Protein AF-A0A1H3YG73-F1 (afdb_monomer_lite)

Foldseek 3Di:
DDPADPPDVFKDFDAADPVQKTWIFGPPDDPPAQTIDIHHVVVDRYDDGRDHNDPVVVVVVVVVVVVVVQQQVKKWWKWFADQDDLVVLVVLCVLLVQPADSVVSVVQNVDPGGTSHMGGPVSVVSCVDPVNVVSVVTIDIDIQDDDDPVRDGDDPDDDD

pLDDT: mean 79.92, std 18.38, range [30.69, 95.19]

Structure (mmCIF, N/CA/C/O backbone):
data_AF-A0A1H3YG73-F1
#
_entry.id   AF-A0A1H3YG73-F1
#
loop_
_atom_site.group_PDB
_atom_site.id
_atom_site.type_symbol
_atom_site.label_atom_id
_atom_site.label_alt_id
_atom_site.label_comp_id
_atom_site.label_asym_id
_atom_site.label_entity_id
_atom_site.label_seq_id
_atom_site.pdbx_PDB_ins_code
_atom_site.Cartn_x
_atom_site.Cartn_y
_atom_site.Cartn_z
_atom_site.occupancy
_atom_site.B_iso_or_equiv
_atom_site.auth_seq_id
_atom_site.auth_comp_id
_atom_site.auth_asym_id
_atom_site.auth_atom_id
_atom_site.pdbx_PDB_model_num
ATOM 1 N N . MET A 1 1 ? 3.589 21.981 -23.689 1.00 42.25 1 MET A N 1
ATOM 2 C CA . MET A 1 1 ? 4.316 20.798 -24.193 1.00 42.25 1 MET A CA 1
ATOM 3 C C . MET A 1 1 ? 5.721 21.261 -24.532 1.00 42.25 1 MET A C 1
ATOM 5 O O . MET A 1 1 ? 5.831 22.225 -25.282 1.00 42.25 1 MET A O 1
ATOM 9 N N . SER A 1 2 ? 6.750 20.685 -23.903 1.00 34.09 2 SER A N 1
ATOM 10 C CA . SER A 1 2 ? 8.152 21.014 -24.206 1.00 34.09 2 SER A CA 1
ATOM 11 C C . SER A 1 2 ? 8.450 20.689 -25.677 1.00 34.09 2 SER A C 1
ATOM 13 O O . SER A 1 2 ? 8.004 19.656 -26.168 1.00 34.09 2 SER A O 1
ATOM 15 N N . GLN A 1 3 ? 9.119 21.600 -26.391 1.00 42.31 3 GLN A N 1
ATOM 16 C CA . GLN A 1 3 ? 9.378 21.516 -27.839 1.00 42.31 3 GLN A CA 1
ATOM 17 C C . GLN A 1 3 ? 10.777 20.976 -28.192 1.00 42.31 3 GLN A C 1
ATOM 19 O O . GLN A 1 3 ? 11.167 21.046 -29.354 1.00 42.31 3 GLN A O 1
ATOM 24 N N . TYR A 1 4 ? 11.539 20.450 -27.230 1.00 47.69 4 TYR A N 1
ATOM 25 C CA . TYR A 1 4 ? 12.920 20.007 -27.459 1.00 47.69 4 TYR A CA 1
ATOM 26 C C . TYR A 1 4 ? 13.183 18.582 -26.915 1.00 47.69 4 TYR A C 1
ATOM 28 O O . TYR A 1 4 ? 12.366 18.105 -26.127 1.00 47.69 4 TYR A O 1
ATOM 36 N N . PRO A 1 5 ? 14.229 17.881 -27.428 1.00 50.38 5 PRO A N 1
ATOM 37 C CA . PRO A 1 5 ? 14.479 16.429 -27.313 1.00 50.38 5 PRO A CA 1
ATOM 38 C C . PRO A 1 5 ? 14.356 15.874 -25.883 1.00 50.38 5 PRO A C 1
ATOM 40 O O . PRO A 1 5 ? 14.531 16.642 -24.943 1.00 50.38 5 PRO A O 1
ATOM 43 N N . PRO A 1 6 ? 14.020 14.575 -25.712 1.00 48.34 6 PRO A N 1
ATOM 44 C CA . PRO A 1 6 ? 14.528 13.421 -26.456 1.00 48.34 6 PRO A CA 1
ATOM 45 C C . PRO A 1 6 ? 13.506 12.789 -27.406 1.00 48.34 6 PRO A C 1
ATOM 47 O O . PRO A 1 6 ? 13.662 11.641 -27.798 1.00 48.34 6 PRO A O 1
ATOM 50 N N . PHE A 1 7 ? 12.493 13.532 -27.857 1.00 58.12 7 PHE A N 1
ATOM 51 C CA . PHE A 1 7 ? 11.640 13.116 -28.983 1.00 58.12 7 PHE A CA 1
ATOM 52 C C . PHE A 1 7 ? 12.391 13.133 -30.333 1.00 58.12 7 PHE A C 1
ATOM 54 O O . PHE A 1 7 ? 11.835 13.505 -31.366 1.00 58.12 7 PHE A O 1
ATOM 61 N N . ASN A 1 8 ? 13.682 12.790 -30.335 1.00 58.62 8 ASN A N 1
ATOM 62 C CA . ASN A 1 8 ? 14.368 12.386 -31.548 1.00 58.62 8 ASN A CA 1
ATOM 63 C C . ASN A 1 8 ? 13.736 11.059 -32.020 1.00 58.62 8 ASN A C 1
ATOM 65 O O . ASN A 1 8 ? 13.139 10.320 -31.241 1.00 58.62 8 ASN A O 1
ATOM 69 N N . ASN A 1 9 ? 13.822 10.755 -33.315 1.00 64.19 9 ASN A N 1
ATOM 70 C CA . ASN A 1 9 ? 13.149 9.603 -33.941 1.00 64.19 9 ASN A CA 1
ATOM 71 C C . ASN A 1 9 ? 13.641 8.218 -33.443 1.00 64.19 9 ASN A C 1
ATOM 73 O O . ASN A 1 9 ? 13.373 7.202 -34.084 1.00 64.19 9 ASN A O 1
ATOM 77 N N . GLU A 1 10 ? 14.395 8.174 -32.346 1.00 79.06 10 GLU A N 1
ATOM 78 C CA . GLU A 1 10 ? 15.057 7.000 -31.788 1.00 79.06 10 GLU A CA 1
ATOM 79 C C . GLU A 1 10 ? 14.354 6.459 -30.540 1.00 79.06 10 GLU A C 1
ATOM 81 O O . GLU A 1 10 ? 14.574 5.299 -30.207 1.00 79.06 10 GLU A O 1
ATOM 86 N N . TRP A 1 11 ? 13.489 7.237 -29.879 1.00 84.50 11 TRP A N 1
ATOM 87 C CA . TRP A 1 11 ? 12.828 6.825 -28.637 1.00 84.50 11 TRP A CA 1
ATOM 88 C C . TRP A 1 11 ? 11.316 7.054 -28.675 1.00 84.50 11 TRP A C 1
ATOM 90 O O . TRP A 1 11 ? 10.820 8.072 -29.154 1.00 84.50 11 TRP A O 1
ATOM 100 N N . LEU A 1 12 ? 10.570 6.092 -28.136 1.00 86.56 12 LEU A N 1
ATOM 101 C CA . LEU A 1 12 ? 9.121 6.132 -27.981 1.00 86.56 12 LEU A CA 1
ATOM 102 C C . LEU A 1 12 ? 8.761 6.083 -26.498 1.00 86.56 12 LEU A C 1
ATOM 104 O O . LEU A 1 12 ? 9.078 5.114 -25.809 1.00 86.56 12 LEU A O 1
ATOM 108 N N . VAL A 1 13 ? 8.029 7.095 -26.034 1.00 86.81 13 VAL A N 1
ATOM 109 C CA . VAL A 1 13 ? 7.392 7.084 -24.713 1.00 86.81 13 VAL A CA 1
ATOM 110 C C . VAL A 1 13 ? 6.162 6.180 -24.768 1.00 86.81 13 VAL A C 1
ATOM 112 O O . VAL A 1 13 ? 5.269 6.402 -25.586 1.00 86.81 13 VAL A O 1
ATOM 115 N N . PHE A 1 14 ? 6.094 5.186 -23.887 1.00 87.88 14 PHE A N 1
ATOM 116 C CA . PHE A 1 14 ? 4.951 4.265 -23.802 1.00 87.88 14 PHE A CA 1
ATOM 117 C C . PHE A 1 14 ? 4.259 4.285 -22.436 1.00 87.88 14 PHE A C 1
ATOM 119 O O . PHE A 1 14 ? 3.197 3.687 -22.269 1.00 87.88 14 PHE A O 1
ATOM 126 N N . GLY A 1 15 ? 4.835 4.986 -21.462 1.00 86.12 15 GLY A N 1
ATOM 127 C CA . GLY A 1 15 ? 4.275 5.115 -20.129 1.00 86.12 15 GLY A CA 1
ATOM 128 C C . GLY A 1 15 ? 4.952 6.218 -19.334 1.00 86.12 15 GLY A C 1
ATOM 129 O O . GLY A 1 15 ? 5.838 6.920 -19.824 1.00 86.12 15 GLY A O 1
ATOM 130 N N . ARG A 1 16 ? 4.496 6.379 -18.099 1.00 84.62 16 ARG A N 1
ATOM 131 C CA . ARG A 1 16 ? 5.100 7.245 -17.092 1.00 84.62 16 ARG A CA 1
ATOM 132 C C . ARG A 1 16 ? 4.732 6.723 -15.718 1.00 84.62 16 ARG A C 1
ATOM 134 O O . ARG A 1 16 ? 3.677 6.101 -15.566 1.00 84.62 16 ARG A O 1
ATOM 141 N N . ASP A 1 17 ? 5.545 7.044 -14.734 1.00 80.75 17 ASP A N 1
ATOM 142 C CA . ASP A 1 17 ? 5.229 6.755 -13.351 1.00 80.75 17 ASP A CA 1
ATOM 143 C C . ASP A 1 17 ? 4.508 7.905 -12.637 1.00 80.75 17 ASP A C 1
ATOM 145 O O . ASP A 1 17 ? 4.111 8.910 -13.237 1.00 80.75 17 ASP A O 1
ATOM 149 N N . LYS A 1 18 ? 4.278 7.718 -11.332 1.00 70.62 18 LYS A N 1
ATOM 150 C CA . LYS A 1 18 ? 3.654 8.718 -10.455 1.00 70.62 18 LYS A CA 1
ATOM 151 C C . LYS A 1 18 ? 4.617 9.832 -10.026 1.00 70.62 18 LYS A C 1
ATOM 153 O O . LYS A 1 18 ? 4.153 10.815 -9.457 1.00 70.62 18 LYS A O 1
ATOM 158 N N . TYR A 1 19 ? 5.912 9.679 -10.287 1.00 69.81 19 TYR A N 1
ATOM 159 C CA . TYR A 1 19 ? 6.988 10.579 -9.875 1.00 69.81 19 TYR A CA 1
ATOM 160 C C . TYR A 1 19 ? 7.606 11.315 -11.071 1.00 69.81 19 TYR A C 1
ATOM 162 O O . TYR A 1 19 ? 8.735 11.778 -10.994 1.00 69.81 19 TYR A O 1
ATOM 170 N N . PHE A 1 20 ? 6.836 11.462 -12.155 1.00 71.06 20 PHE A N 1
ATOM 171 C CA . PHE A 1 20 ? 7.184 12.227 -13.357 1.00 71.06 20 PHE A CA 1
ATOM 172 C C . PHE A 1 20 ? 8.325 11.647 -14.212 1.00 71.06 20 PHE A C 1
ATOM 174 O O . PHE A 1 20 ? 8.714 12.279 -15.195 1.00 71.06 20 PHE A O 1
ATOM 181 N N . SER A 1 21 ? 8.768 10.415 -13.938 1.00 83.00 21 SER A N 1
ATOM 182 C CA . SER A 1 21 ? 9.663 9.674 -14.828 1.00 83.00 21 SER A CA 1
ATOM 183 C C . SER A 1 21 ? 8.879 9.052 -15.984 1.00 83.00 21 SER A C 1
ATOM 185 O O . SER A 1 21 ? 7.857 8.383 -15.799 1.00 83.00 21 SER A O 1
ATOM 187 N N . TYR A 1 22 ? 9.359 9.253 -17.207 1.00 87.19 22 TYR A N 1
ATOM 188 C CA . TYR A 1 22 ? 8.804 8.655 -18.417 1.00 87.19 22 TYR A CA 1
ATOM 189 C C . TYR A 1 22 ? 9.401 7.275 -18.667 1.00 87.19 22 TYR A C 1
ATOM 191 O O . TYR A 1 22 ? 10.587 7.042 -18.455 1.00 87.19 22 TYR A O 1
ATOM 199 N N . TRP A 1 23 ? 8.579 6.358 -19.169 1.00 91.12 23 TRP A N 1
ATOM 200 C CA . TRP A 1 23 ? 9.022 5.044 -19.622 1.00 91.12 23 TRP A CA 1
ATOM 201 C C . TRP A 1 23 ? 9.216 5.093 -21.128 1.00 91.12 23 TRP A C 1
ATOM 203 O O . TRP A 1 23 ? 8.273 5.388 -21.876 1.00 91.12 23 TRP A O 1
ATOM 213 N N . VAL A 1 24 ? 10.440 4.824 -21.571 1.00 90.94 24 VAL A N 1
ATOM 214 C CA . VAL A 1 24 ? 10.848 5.005 -22.963 1.00 90.94 24 VAL A CA 1
ATOM 215 C C . VAL A 1 24 ? 11.424 3.722 -23.537 1.00 90.94 24 VAL A C 1
ATOM 217 O O . VAL A 1 24 ? 12.048 2.922 -22.838 1.00 90.94 24 VAL A O 1
ATOM 220 N N . CYS A 1 25 ? 11.190 3.507 -24.829 1.00 91.19 25 CYS A N 1
ATOM 221 C CA . CYS A 1 25 ? 11.747 2.382 -25.563 1.00 91.19 25 CYS A CA 1
ATOM 222 C C . CYS A 1 25 ? 12.419 2.823 -26.863 1.00 91.19 25 CYS A C 1
ATOM 224 O O . CYS A 1 25 ? 11.948 3.734 -27.543 1.00 91.19 25 CYS A O 1
ATOM 226 N N . LYS A 1 26 ? 13.535 2.180 -27.202 1.00 89.81 26 LYS A N 1
ATOM 227 C CA . LYS A 1 26 ? 14.328 2.475 -28.392 1.00 89.81 26 LYS A CA 1
ATOM 228 C C . LYS A 1 26 ? 13.625 1.955 -29.647 1.00 89.81 26 LYS A C 1
ATOM 230 O O . LYS A 1 26 ? 13.298 0.773 -29.759 1.00 89.81 26 LYS A O 1
ATOM 235 N N . LEU A 1 27 ? 13.424 2.833 -30.618 1.00 85.88 27 LEU A N 1
ATOM 236 C CA . LEU A 1 27 ? 12.927 2.506 -31.947 1.00 85.88 27 LEU A CA 1
ATOM 237 C C . LEU A 1 27 ? 14.048 1.875 -32.787 1.00 85.88 27 LEU A C 1
ATOM 239 O O . LEU A 1 27 ? 15.213 2.248 -32.679 1.00 85.88 27 LEU A O 1
ATOM 243 N N . ASN A 1 28 ? 13.692 0.923 -33.656 1.00 84.69 28 ASN A N 1
ATOM 244 C CA . ASN A 1 28 ? 14.621 0.238 -34.571 1.00 84.69 28 ASN A CA 1
ATOM 245 C C . ASN A 1 28 ? 15.811 -0.478 -33.888 1.00 84.69 28 ASN A C 1
ATOM 247 O O . ASN A 1 28 ? 16.878 -0.608 -34.490 1.00 84.69 28 ASN A O 1
ATOM 251 N N . ALA A 1 29 ? 15.641 -0.953 -32.650 1.00 83.38 29 ALA A N 1
ATOM 252 C CA . ALA A 1 29 ? 16.673 -1.710 -31.942 1.00 83.38 29 ALA A CA 1
ATOM 253 C C . ALA A 1 29 ? 17.023 -3.027 -32.658 1.00 83.38 29 ALA A C 1
ATOM 255 O O . ALA A 1 29 ? 16.151 -3.720 -33.196 1.00 83.38 29 ALA A O 1
ATOM 256 N N . GLN A 1 30 ? 18.308 -3.389 -32.656 1.00 87.44 30 GLN A N 1
ATOM 257 C CA . GLN A 1 30 ? 18.746 -4.670 -33.212 1.00 87.44 30 GLN A CA 1
ATOM 258 C C . GLN A 1 30 ? 18.376 -5.829 -32.279 1.00 87.44 30 GLN A C 1
ATOM 260 O O . GLN A 1 30 ? 18.215 -5.669 -31.068 1.00 87.44 30 GLN A O 1
ATOM 265 N N . LYS A 1 31 ? 18.261 -7.038 -32.840 1.00 82.12 31 LYS A N 1
ATOM 266 C CA . LYS A 1 31 ? 17.978 -8.240 -32.050 1.00 82.12 31 LYS A CA 1
ATOM 267 C C . LYS A 1 31 ? 19.077 -8.448 -31.000 1.00 82.12 31 LYS A C 1
ATOM 269 O O . LYS A 1 31 ? 20.227 -8.676 -31.361 1.00 82.12 31 LYS A O 1
ATOM 274 N N . GLY A 1 32 ? 18.692 -8.443 -29.725 1.00 82.88 32 GLY A N 1
ATOM 275 C CA . GLY A 1 32 ? 19.601 -8.630 -28.591 1.00 82.88 32 GLY A CA 1
ATOM 276 C C . GLY A 1 32 ? 20.116 -7.333 -27.964 1.00 82.88 32 GLY A C 1
ATOM 277 O O . GLY A 1 32 ? 20.849 -7.407 -26.984 1.00 82.88 32 GLY A O 1
ATOM 278 N N . GLU A 1 33 ? 19.739 -6.163 -28.488 1.00 89.56 33 GLU A N 1
ATOM 279 C CA . GLU A 1 33 ? 19.976 -4.894 -27.800 1.00 89.56 33 GLU A CA 1
ATOM 280 C C . GLU A 1 33 ? 19.007 -4.707 -26.628 1.00 89.56 33 GLU A C 1
ATOM 282 O O . GLU A 1 33 ? 17.865 -5.172 -26.657 1.00 89.56 33 GLU A O 1
ATOM 287 N N . ASN A 1 34 ? 19.453 -3.956 -25.622 1.00 93.75 34 ASN A N 1
ATOM 288 C CA . ASN A 1 34 ? 18.542 -3.372 -24.652 1.00 93.75 34 ASN A CA 1
ATOM 289 C C . ASN A 1 34 ? 17.690 -2.302 -25.333 1.00 93.75 34 ASN A C 1
ATOM 291 O O . ASN A 1 34 ? 18.169 -1.547 -26.183 1.00 93.75 34 ASN A O 1
ATOM 295 N N . VAL A 1 35 ? 16.424 -2.236 -24.937 1.00 93.94 35 VAL A N 1
ATOM 296 C CA . VAL A 1 35 ? 15.408 -1.423 -25.601 1.00 93.94 35 VAL A CA 1
ATOM 297 C C . VAL A 1 35 ? 14.677 -0.508 -24.628 1.00 93.94 35 VAL A C 1
ATOM 299 O O . VAL A 1 35 ? 14.260 0.557 -25.053 1.00 93.94 35 VAL A O 1
ATOM 302 N N . TYR A 1 36 ? 14.536 -0.865 -23.350 1.00 93.38 36 TYR A N 1
ATOM 303 C CA . TYR A 1 36 ? 13.701 -0.129 -22.391 1.00 93.38 36 TYR A CA 1
ATOM 304 C C . TYR A 1 36 ? 14.542 0.590 -21.334 1.00 93.38 36 TYR A C 1
ATOM 306 O O . TYR A 1 36 ? 15.581 0.071 -20.915 1.00 93.38 36 TYR A O 1
ATOM 314 N N . THR A 1 37 ? 14.088 1.764 -20.893 1.00 92.50 37 THR A N 1
ATOM 315 C CA . THR A 1 37 ? 14.630 2.489 -19.732 1.00 92.50 37 THR A CA 1
ATOM 316 C C . THR A 1 37 ? 13.625 3.524 -19.206 1.00 92.50 37 THR A C 1
ATOM 318 O O . THR A 1 37 ? 12.568 3.744 -19.809 1.00 92.50 37 THR A O 1
ATOM 321 N N . THR A 1 38 ? 13.944 4.147 -18.075 1.00 90.00 38 THR A N 1
ATOM 322 C CA . THR A 1 38 ? 13.268 5.340 -17.559 1.00 90.00 38 THR A CA 1
ATOM 323 C C . THR A 1 38 ? 14.033 6.601 -17.960 1.00 90.00 38 THR A C 1
ATOM 325 O O . THR A 1 38 ? 15.223 6.553 -18.266 1.00 90.00 38 THR A O 1
ATOM 328 N N . TRP A 1 39 ? 13.336 7.732 -18.009 1.00 87.50 39 TRP A N 1
ATOM 329 C CA . TRP A 1 39 ? 13.935 9.040 -18.253 1.00 87.50 39 TRP A CA 1
ATOM 330 C C . TRP A 1 39 ? 13.170 10.121 -17.492 1.00 87.50 39 TRP A C 1
ATOM 332 O O . TRP A 1 39 ? 11.945 10.216 -17.614 1.00 87.50 39 TRP A O 1
ATOM 342 N N . ASP A 1 40 ? 13.886 10.945 -16.733 1.00 84.06 40 ASP A N 1
ATOM 343 C CA . ASP A 1 40 ? 13.321 12.089 -16.019 1.00 84.06 40 ASP A CA 1
ATOM 344 C C . ASP A 1 40 ? 13.696 13.392 -16.732 1.00 84.06 40 ASP A C 1
ATOM 346 O O . ASP A 1 40 ? 14.839 13.844 -16.707 1.00 84.06 40 ASP A O 1
ATOM 350 N N . HIS A 1 41 ? 12.695 14.020 -17.345 1.00 72.06 41 HIS A N 1
ATOM 351 C CA . HIS A 1 41 ? 12.863 15.257 -18.101 1.00 72.06 41 HIS A CA 1
ATOM 352 C C . HIS A 1 41 ? 13.228 16.491 -17.266 1.00 72.06 41 HIS A C 1
ATOM 354 O O . HIS A 1 41 ? 13.615 17.508 -17.842 1.00 72.06 41 HIS A O 1
ATOM 360 N N . GLU A 1 42 ? 13.051 16.445 -15.943 1.00 74.06 42 GLU A N 1
ATOM 361 C CA . GLU A 1 42 ? 13.450 17.542 -15.058 1.00 74.06 42 GLU A CA 1
ATOM 362 C C . GLU A 1 42 ? 14.929 17.440 -14.678 1.00 74.06 42 GLU A C 1
ATOM 364 O O . GLU A 1 42 ? 15.565 18.456 -14.393 1.00 74.06 42 GLU A O 1
ATOM 369 N N . MET A 1 43 ? 15.475 16.221 -14.703 1.00 69.62 43 MET A N 1
ATOM 370 C CA . MET A 1 43 ? 16.837 15.918 -14.266 1.00 69.62 43 MET A CA 1
ATOM 371 C C . MET A 1 43 ? 17.809 15.724 -15.433 1.00 69.62 43 MET A C 1
ATOM 373 O O . MET A 1 43 ? 19.001 15.993 -15.286 1.00 69.62 43 MET A O 1
ATOM 377 N N . GLU A 1 44 ? 17.322 15.277 -16.592 1.00 74.88 44 GLU A N 1
ATOM 378 C CA . GLU A 1 44 ? 18.152 14.873 -17.724 1.00 74.88 44 GLU A CA 1
ATOM 379 C C . GLU A 1 44 ? 17.699 15.523 -19.038 1.00 74.88 44 GLU A C 1
ATOM 381 O O . GLU A 1 44 ? 16.533 15.455 -19.425 1.00 74.88 44 GLU A O 1
ATOM 386 N N . GLU A 1 45 ? 18.648 16.091 -19.788 1.00 74.38 45 GLU A N 1
ATOM 387 C CA . GLU A 1 45 ? 18.377 16.701 -21.101 1.00 74.38 45 GLU A CA 1
ATOM 388 C C . GLU A 1 45 ? 18.136 15.663 -22.216 1.00 74.38 45 GLU A C 1
ATOM 390 O O . GLU A 1 45 ? 17.507 15.968 -23.230 1.00 74.38 45 GLU A O 1
ATOM 395 N N . THR A 1 46 ? 18.636 14.432 -22.057 1.00 79.81 46 THR A N 1
ATOM 396 C CA . THR A 1 46 ? 18.551 13.362 -23.064 1.00 79.81 46 THR A CA 1
ATOM 397 C C . THR A 1 46 ? 18.357 11.997 -22.417 1.00 79.81 46 THR A C 1
ATOM 399 O O . THR A 1 46 ? 18.935 11.747 -21.366 1.00 79.81 46 THR A O 1
ATOM 402 N N . VAL A 1 47 ? 17.647 11.085 -23.094 1.00 82.94 47 VAL A N 1
ATOM 403 C CA . VAL A 1 47 ? 17.634 9.658 -22.723 1.00 82.94 47 VAL A CA 1
ATOM 404 C C . VAL A 1 47 ? 19.039 9.092 -22.934 1.00 82.94 47 VAL A C 1
ATOM 406 O O . VAL A 1 47 ? 19.572 9.205 -24.039 1.00 82.94 47 VAL A O 1
ATOM 409 N N . ASP A 1 48 ? 19.626 8.496 -21.894 1.00 78.00 48 ASP A N 1
ATOM 410 C CA . ASP A 1 48 ? 20.946 7.860 -21.968 1.00 78.00 48 ASP A CA 1
ATOM 411 C C . ASP A 1 48 ? 20.870 6.478 -22.657 1.00 78.00 48 ASP A C 1
ATOM 413 O O . ASP A 1 48 ? 20.476 6.358 -23.822 1.00 78.00 48 ASP A O 1
ATOM 417 N N . LYS A 1 49 ? 21.249 5.395 -21.971 1.00 86.31 49 LYS A N 1
ATOM 418 C CA . LYS A 1 49 ? 21.267 4.043 -22.540 1.00 86.31 49 LYS A CA 1
ATOM 419 C C . LYS A 1 49 ? 20.056 3.238 -22.101 1.00 86.31 49 LYS A C 1
ATOM 421 O O . LYS A 1 49 ? 19.607 3.320 -20.965 1.00 86.31 49 LYS A O 1
ATOM 426 N N . ALA A 1 50 ? 19.574 2.389 -23.008 1.00 90.44 50 ALA A N 1
ATOM 427 C CA . ALA A 1 50 ? 18.593 1.379 -22.651 1.00 90.44 50 ALA A CA 1
ATOM 428 C C . ALA A 1 50 ? 19.210 0.345 -21.698 1.00 90.44 50 ALA A C 1
ATOM 430 O O . ALA A 1 50 ? 20.303 -0.180 -21.945 1.00 90.44 50 ALA A O 1
ATOM 431 N N . THR A 1 51 ? 18.464 0.008 -20.654 1.00 93.44 51 THR A N 1
ATOM 432 C CA . THR A 1 51 ? 18.920 -0.858 -19.562 1.00 93.44 51 THR A CA 1
ATOM 433 C C . THR A 1 51 ? 18.366 -2.272 -19.692 1.00 93.44 51 THR A C 1
ATOM 435 O O . THR A 1 51 ? 19.074 -3.231 -19.395 1.00 93.44 51 THR A O 1
ATOM 438 N N . TYR A 1 52 ? 17.142 -2.426 -20.211 1.00 93.56 52 TYR A N 1
ATOM 439 C CA . TYR A 1 52 ? 16.442 -3.715 -20.226 1.00 93.56 52 TYR A CA 1
ATOM 440 C C . TYR A 1 52 ? 16.160 -4.205 -21.641 1.00 93.56 52 TYR A C 1
ATOM 442 O O . TYR A 1 52 ? 15.802 -3.426 -22.527 1.00 93.56 52 TYR A O 1
ATOM 450 N N . SER A 1 53 ? 16.275 -5.516 -21.844 1.00 93.31 53 SER A N 1
ATOM 451 C CA . SER A 1 53 ? 16.060 -6.172 -23.139 1.00 93.31 53 SER A CA 1
ATOM 452 C C . SER A 1 53 ? 14.592 -6.519 -23.405 1.00 93.31 53 SER A C 1
ATOM 454 O O . SER A 1 53 ? 14.165 -6.614 -24.557 1.00 93.31 53 SER A O 1
ATOM 456 N N . SER A 1 54 ? 13.793 -6.664 -22.344 1.00 92.31 54 SER A N 1
ATOM 457 C CA . SER A 1 54 ? 12.378 -7.018 -22.424 1.00 92.31 54 SER A CA 1
ATOM 458 C C . SER A 1 54 ? 11.499 -6.095 -21.580 1.00 92.31 54 SER A C 1
ATOM 460 O O . SER A 1 54 ? 11.908 -5.601 -20.531 1.00 92.31 54 SER A O 1
ATOM 462 N N . LEU A 1 55 ? 10.254 -5.903 -22.028 1.00 90.56 55 LEU A N 1
ATOM 463 C CA . LEU A 1 55 ? 9.261 -5.119 -21.292 1.00 90.56 55 LEU A CA 1
ATOM 464 C C . LEU A 1 55 ? 8.939 -5.752 -19.930 1.00 90.56 55 LEU A C 1
ATOM 466 O O . LEU A 1 55 ? 8.670 -5.040 -18.972 1.00 90.56 55 LEU A O 1
ATOM 470 N N . VAL A 1 56 ? 8.971 -7.086 -19.843 1.00 91.75 56 VAL A N 1
ATOM 471 C CA . VAL A 1 56 ? 8.702 -7.807 -18.591 1.00 91.75 56 VAL A CA 1
ATOM 472 C C . VAL A 1 56 ? 9.801 -7.535 -17.569 1.00 91.75 56 VAL A C 1
ATOM 474 O O . VAL A 1 56 ? 9.480 -7.185 -16.442 1.00 91.75 56 VAL A O 1
ATOM 477 N N . GLU A 1 57 ? 11.076 -7.633 -17.960 1.00 92.75 57 GLU A N 1
ATOM 478 C CA . GLU A 1 57 ? 12.201 -7.295 -17.074 1.00 92.75 57 GLU A CA 1
ATOM 479 C C . GLU A 1 57 ? 12.111 -5.850 -16.587 1.00 92.75 57 GLU A C 1
ATOM 481 O O . GLU A 1 57 ? 12.233 -5.616 -15.391 1.00 92.75 57 GLU A O 1
ATOM 486 N N . PHE A 1 58 ? 11.832 -4.911 -17.498 1.00 93.00 58 PHE A N 1
ATOM 487 C CA . PHE A 1 58 ? 11.639 -3.502 -17.163 1.00 93.00 58 PHE A CA 1
ATOM 488 C C . PHE A 1 58 ? 10.529 -3.310 -16.120 1.00 93.00 58 PHE A C 1
ATOM 490 O O . PHE A 1 58 ? 10.767 -2.727 -15.069 1.00 93.00 58 PHE A O 1
ATOM 497 N N . LEU A 1 59 ? 9.325 -3.836 -16.378 1.00 89.56 59 LEU A N 1
ATOM 498 C CA . LEU A 1 59 ? 8.186 -3.660 -15.473 1.00 89.56 59 LEU A CA 1
ATOM 499 C C . LEU A 1 59 ? 8.408 -4.338 -14.118 1.00 89.56 59 LEU A C 1
ATOM 501 O O . LEU A 1 59 ? 8.002 -3.785 -13.103 1.00 89.56 59 LEU A O 1
ATOM 505 N N . SER A 1 60 ? 9.054 -5.506 -14.089 1.00 86.38 60 SER A N 1
ATOM 506 C CA . SER A 1 60 ? 9.387 -6.193 -12.839 1.00 86.38 60 SER A CA 1
ATOM 507 C C . SER A 1 60 ? 10.449 -5.466 -12.019 1.00 86.38 60 SER A C 1
ATOM 509 O O . SER A 1 60 ? 10.464 -5.618 -10.803 1.00 86.38 60 SER A O 1
ATOM 511 N N . ASP A 1 61 ? 11.358 -4.726 -12.651 1.00 86.94 61 ASP A N 1
ATOM 512 C CA . ASP A 1 61 ? 12.334 -3.907 -11.932 1.00 86.94 61 ASP A CA 1
ATOM 513 C C . ASP A 1 61 ? 11.684 -2.634 -11.394 1.00 86.94 61 ASP A C 1
ATOM 515 O O . ASP A 1 61 ? 11.791 -2.351 -10.206 1.00 86.94 61 ASP A O 1
ATOM 519 N N . CYS A 1 62 ? 10.872 -1.966 -12.221 1.00 83.00 62 CYS A N 1
ATOM 520 C CA . CYS A 1 62 ? 10.030 -0.861 -11.773 1.00 83.00 62 CYS A CA 1
ATOM 521 C C . CYS A 1 62 ? 9.152 -1.262 -10.579 1.00 83.00 62 CYS A C 1
ATOM 523 O O . CYS A 1 62 ? 9.051 -0.513 -9.618 1.00 83.00 62 CYS A O 1
ATOM 525 N N . GLU A 1 63 ? 8.524 -2.440 -10.612 1.00 78.75 63 GLU A N 1
ATOM 526 C CA . GLU A 1 63 ? 7.716 -2.947 -9.497 1.00 78.75 63 GLU A CA 1
ATOM 527 C C . GLU A 1 63 ? 8.531 -3.090 -8.204 1.00 78.75 63 GLU A C 1
ATOM 529 O O . GLU A 1 63 ? 8.036 -2.705 -7.152 1.00 78.75 63 GLU A O 1
ATOM 534 N N . LYS A 1 64 ? 9.784 -3.556 -8.272 1.00 74.94 64 LYS A N 1
ATOM 535 C CA . LYS A 1 64 ? 10.664 -3.644 -7.093 1.00 74.94 64 LYS A CA 1
ATOM 536 C C . LYS A 1 64 ? 11.058 -2.269 -6.569 1.00 74.94 64 LYS A C 1
ATOM 538 O O . LYS A 1 64 ? 11.013 -2.056 -5.363 1.00 74.94 64 LYS A O 1
ATOM 543 N N . ASP A 1 65 ? 11.395 -1.346 -7.467 1.00 65.56 65 ASP A N 1
ATOM 544 C CA . ASP A 1 65 ? 11.714 0.029 -7.090 1.00 65.56 65 ASP A CA 1
ATOM 545 C C . ASP A 1 65 ? 10.500 0.704 -6.434 1.00 65.56 65 ASP A C 1
ATOM 547 O O . ASP A 1 65 ? 10.655 1.430 -5.456 1.00 65.56 65 ASP A O 1
ATOM 551 N N . TYR A 1 66 ? 9.276 0.423 -6.905 1.00 61.97 66 TYR A N 1
ATOM 552 C CA . TYR A 1 66 ? 8.039 0.907 -6.281 1.00 61.97 66 TYR A CA 1
ATOM 553 C C . TYR A 1 66 ? 7.653 0.169 -4.999 1.00 61.97 66 TYR A C 1
ATOM 555 O O . TYR A 1 66 ? 7.038 0.797 -4.142 1.00 61.97 66 TYR A O 1
ATOM 563 N N . ASP A 1 67 ? 8.000 -1.108 -4.838 1.00 54.06 67 ASP A N 1
ATOM 564 C CA . ASP A 1 67 ? 7.802 -1.845 -3.583 1.00 54.06 67 ASP A CA 1
ATOM 565 C C . ASP A 1 67 ? 8.673 -1.271 -2.447 1.00 54.06 67 ASP A C 1
ATOM 567 O O . ASP A 1 67 ? 8.274 -1.324 -1.278 1.00 54.06 67 ASP A O 1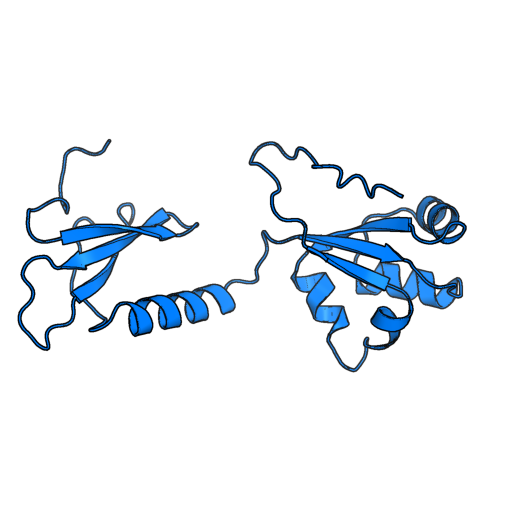
ATOM 571 N N . ASP A 1 68 ? 9.818 -0.664 -2.786 1.00 50.91 68 ASP A N 1
ATOM 572 C CA . ASP A 1 68 ? 10.685 0.052 -1.843 1.00 50.91 68 ASP A CA 1
ATOM 573 C C . ASP A 1 68 ? 10.160 1.459 -1.485 1.00 50.91 68 ASP A C 1
ATOM 575 O O . ASP A 1 68 ? 10.464 1.986 -0.406 1.00 50.91 68 ASP A O 1
ATOM 579 N N . PHE A 1 69 ? 9.310 2.065 -2.322 1.00 53.16 69 PHE A N 1
ATOM 580 C CA . PHE A 1 69 ? 8.525 3.226 -1.910 1.00 53.16 69 PHE A CA 1
ATOM 581 C C . PHE A 1 69 ? 7.343 2.735 -1.071 1.00 53.16 69 PHE A C 1
ATOM 583 O O . PHE A 1 69 ? 6.398 2.158 -1.601 1.00 53.16 69 PHE A O 1
ATOM 590 N N . GLU A 1 70 ? 7.357 2.998 0.248 1.00 55.03 70 GLU A N 1
ATOM 591 C CA . GLU A 1 70 ? 6.167 2.802 1.091 1.00 55.03 70 GLU A CA 1
ATOM 592 C C . GLU A 1 70 ? 4.952 3.346 0.321 1.00 55.03 70 GLU A C 1
ATOM 594 O O . GLU A 1 70 ? 4.927 4.534 -0.012 1.00 55.03 70 GLU A O 1
ATOM 599 N N . ASP A 1 71 ? 3.980 2.480 -0.003 1.00 62.03 71 ASP A N 1
ATOM 600 C CA . ASP A 1 71 ? 2.739 2.840 -0.697 1.00 62.03 71 ASP A CA 1
ATOM 601 C C . ASP A 1 71 ? 1.921 3.791 0.195 1.00 62.03 71 ASP A C 1
ATOM 603 O O . ASP A 1 71 ? 0.970 3.426 0.886 1.00 62.03 71 ASP A O 1
ATOM 607 N N . THR A 1 72 ? 2.376 5.037 0.259 1.00 60.91 72 THR A N 1
ATOM 608 C CA . THR A 1 72 ? 1.883 6.099 1.136 1.00 60.91 72 THR A CA 1
ATOM 609 C C . THR A 1 72 ? 0.568 6.658 0.621 1.00 60.91 72 THR A C 1
ATOM 611 O O . THR A 1 72 ? -0.202 7.222 1.397 1.00 60.91 72 THR A O 1
ATOM 614 N N . ALA A 1 73 ? 0.294 6.477 -0.673 1.00 68.69 73 ALA A N 1
ATOM 615 C CA . ALA A 1 73 ? -0.922 6.936 -1.319 1.00 68.69 73 ALA A CA 1
ATOM 616 C C . ALA A 1 73 ? -2.090 5.960 -1.125 1.00 68.69 73 ALA A C 1
ATOM 618 O O . ALA A 1 73 ? -3.236 6.405 -1.014 1.00 68.69 73 ALA A O 1
ATOM 619 N N . 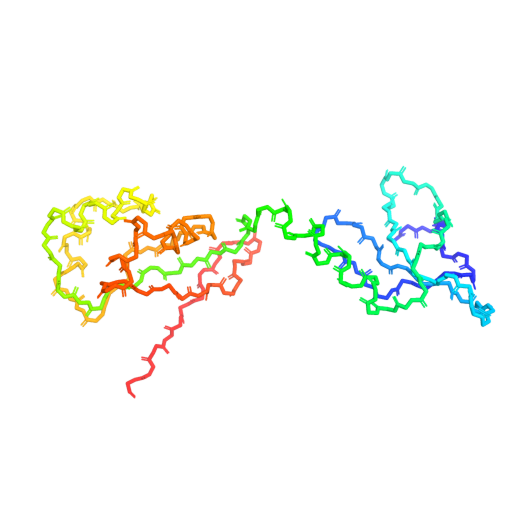THR A 1 74 ? -1.845 4.644 -1.074 1.00 80.19 74 THR A N 1
ATOM 620 C CA . THR A 1 74 ? -2.945 3.696 -0.880 1.00 80.19 74 THR A CA 1
ATOM 621 C C . THR A 1 74 ? -3.446 3.741 0.558 1.00 80.19 74 THR A C 1
ATOM 623 O O . THR A 1 74 ? -2.716 3.548 1.535 1.00 80.19 74 THR A O 1
ATOM 626 N N . THR A 1 75 ? -4.754 3.936 0.679 1.00 88.25 75 THR A N 1
ATOM 627 C CA . THR A 1 75 ? -5.461 3.922 1.954 1.00 88.25 75 THR A CA 1
ATOM 628 C C . THR A 1 75 ? -6.467 2.780 2.009 1.00 88.25 75 THR A C 1
ATOM 630 O O . THR A 1 75 ? -6.846 2.192 0.994 1.00 88.25 75 THR A O 1
ATOM 633 N N . TYR A 1 76 ? -6.867 2.424 3.225 1.00 91.06 76 TYR A N 1
ATOM 634 C CA . TYR A 1 76 ? -7.747 1.301 3.503 1.00 91.06 76 TYR A CA 1
ATOM 635 C C . TYR A 1 76 ? -8.830 1.724 4.481 1.00 91.06 76 TYR A C 1
ATOM 637 O O . TYR A 1 76 ? -8.539 2.260 5.551 1.00 91.06 76 TYR A O 1
ATOM 645 N N . THR A 1 77 ? -10.079 1.415 4.153 1.00 93.69 77 THR A N 1
ATOM 646 C CA . THR A 1 77 ? -11.183 1.524 5.101 1.00 93.69 77 THR A CA 1
ATOM 647 C C . THR A 1 77 ? -11.110 0.364 6.086 1.00 93.69 77 THR A C 1
ATOM 649 O O . THR A 1 77 ? -11.078 -0.805 5.695 1.00 93.69 77 THR A O 1
ATOM 652 N N . VAL A 1 78 ? -11.116 0.692 7.373 1.00 94.62 78 VAL A N 1
ATOM 653 C CA . VAL A 1 78 ? -11.092 -0.259 8.482 1.00 94.62 78 VAL A CA 1
ATOM 654 C C . VAL A 1 78 ? -12.522 -0.550 8.909 1.00 94.62 78 VAL A C 1
ATOM 656 O O . VAL A 1 78 ? -13.195 0.307 9.485 1.00 94.62 78 VAL A O 1
ATOM 659 N N . VAL A 1 79 ? -12.996 -1.764 8.642 1.00 94.81 79 VAL A N 1
ATOM 660 C CA . VAL A 1 79 ? -14.372 -2.171 8.939 1.00 94.81 79 VAL A CA 1
ATOM 661 C C . VAL A 1 79 ? -14.371 -3.213 10.046 1.00 94.81 79 VAL A C 1
ATOM 663 O O . VAL A 1 79 ? -13.749 -4.267 9.914 1.00 94.81 79 VAL A O 1
ATOM 666 N N . ILE A 1 80 ? -15.081 -2.935 11.137 1.00 94.19 80 ILE A N 1
ATOM 667 C CA . ILE A 1 80 ? -15.275 -3.884 12.229 1.00 94.19 80 ILE A CA 1
ATOM 668 C C . ILE A 1 80 ? -16.485 -4.777 11.946 1.00 94.19 80 ILE A C 1
ATOM 670 O O . ILE A 1 80 ? -17.557 -4.281 11.605 1.00 94.19 80 ILE A O 1
ATOM 674 N N . TYR A 1 81 ? -16.318 -6.091 12.098 1.00 92.75 81 TYR A N 1
ATOM 675 C CA . TYR A 1 81 ? -17.357 -7.090 11.802 1.00 92.75 81 TYR A CA 1
ATOM 676 C C . TYR A 1 81 ? -17.767 -7.930 13.007 1.00 92.75 81 TYR A C 1
ATOM 678 O O . TYR A 1 81 ? -18.885 -8.435 13.034 1.00 92.75 81 TYR A O 1
ATOM 686 N N . ASN A 1 82 ? -16.886 -8.087 13.996 1.00 90.06 82 ASN A N 1
ATOM 687 C CA . ASN A 1 82 ? -17.139 -8.950 15.145 1.00 90.06 82 ASN A CA 1
ATOM 688 C C . ASN A 1 82 ? -17.134 -8.175 16.455 1.00 90.06 82 ASN A C 1
ATOM 690 O O . ASN A 1 82 ? -16.413 -7.186 16.620 1.00 90.06 82 ASN A O 1
ATOM 694 N N . LYS A 1 83 ? -17.902 -8.700 17.416 1.00 91.06 83 LYS A N 1
ATOM 695 C CA . LYS A 1 83 ? -17.918 -8.186 18.781 1.00 91.06 83 LYS A CA 1
ATOM 696 C C . LYS A 1 83 ? -16.525 -8.249 19.390 1.00 91.06 83 LYS A C 1
ATOM 698 O O . LYS A 1 83 ? -15.863 -9.281 19.342 1.00 91.06 83 LYS A O 1
ATOM 703 N N . VAL A 1 84 ? -16.110 -7.144 19.993 1.00 91.38 84 VAL A N 1
ATOM 704 C CA . VAL A 1 84 ? -14.775 -6.974 20.563 1.00 91.38 84 VAL A CA 1
ATOM 705 C C . VAL A 1 84 ? -14.884 -6.367 21.959 1.00 91.38 84 VAL A C 1
ATOM 707 O O . VAL A 1 84 ? -15.811 -5.608 22.248 1.00 91.38 84 VAL A O 1
ATOM 710 N N . SER A 1 85 ? -13.964 -6.726 22.853 1.00 93.50 85 SER A N 1
ATOM 711 C CA . SER A 1 85 ? -13.883 -6.095 24.171 1.00 93.50 85 SER A CA 1
ATOM 712 C C . SER A 1 85 ? -13.388 -4.650 24.045 1.00 93.50 85 SER A C 1
ATOM 714 O O . SER A 1 85 ? -12.694 -4.297 23.090 1.00 93.50 85 SER A O 1
ATOM 716 N N . LEU A 1 86 ? -13.697 -3.810 25.036 1.00 91.75 86 LEU A N 1
ATOM 717 C CA . LEU A 1 86 ? -13.227 -2.423 25.065 1.00 91.75 86 LEU A CA 1
ATOM 718 C C . LEU A 1 86 ? -11.695 -2.331 24.996 1.00 91.75 86 LEU A C 1
ATOM 720 O O . LEU A 1 86 ? -11.155 -1.521 24.247 1.00 91.75 86 LEU A O 1
ATOM 724 N N . SER A 1 87 ? -10.997 -3.171 25.763 1.00 93.75 87 SER A N 1
ATOM 725 C CA . SER A 1 87 ? -9.534 -3.187 25.810 1.00 93.75 87 SER A CA 1
ATOM 726 C C . SER A 1 87 ? -8.933 -3.571 24.460 1.00 93.75 87 SER A C 1
ATOM 728 O O . SER A 1 87 ? -8.021 -2.900 23.983 1.00 93.75 87 SER A O 1
ATOM 730 N N . THR A 1 88 ? -9.483 -4.593 23.800 1.00 94.62 88 THR A N 1
ATOM 731 C CA . THR A 1 88 ? -9.034 -5.004 22.466 1.00 94.62 88 THR A CA 1
ATOM 732 C C . THR A 1 88 ? -9.368 -3.949 21.409 1.00 94.62 88 THR A C 1
ATOM 734 O O . THR A 1 88 ? -8.541 -3.687 20.543 1.00 94.62 88 THR A O 1
ATOM 737 N N . LEU A 1 89 ? -10.522 -3.284 21.496 1.00 94.56 89 LEU A N 1
ATOM 738 C CA . LEU A 1 89 ? -10.905 -2.207 20.577 1.00 94.56 89 LEU A CA 1
ATOM 739 C C . LEU A 1 89 ? -9.965 -0.996 20.679 1.00 94.56 89 LEU A C 1
ATOM 741 O O . LEU A 1 89 ? -9.538 -0.456 19.660 1.00 94.56 89 LEU A O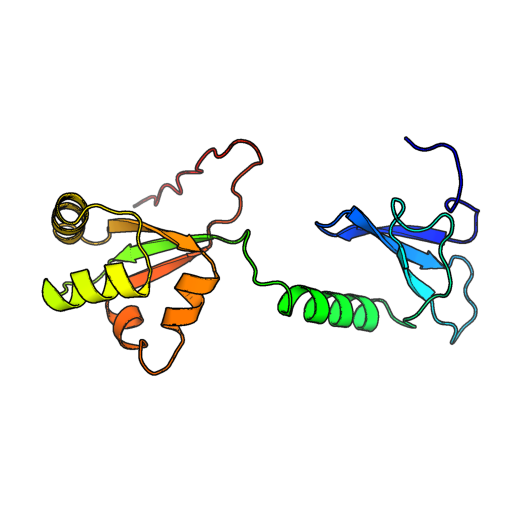 1
ATOM 745 N N . MET A 1 90 ? -9.599 -0.598 21.899 1.00 95.00 90 MET A N 1
ATOM 746 C CA . MET A 1 90 ? -8.625 0.474 22.129 1.00 95.00 90 MET A CA 1
ATOM 747 C C . MET A 1 90 ? -7.226 0.092 21.640 1.00 95.00 90 MET A C 1
ATOM 749 O O . MET A 1 90 ? -6.526 0.925 21.066 1.00 95.00 90 MET A O 1
ATOM 753 N N . LEU A 1 91 ? -6.834 -1.172 21.818 1.00 95.19 91 LEU A N 1
ATOM 754 C CA . LEU A 1 91 ? -5.575 -1.691 21.294 1.00 95.19 91 LEU A CA 1
ATOM 755 C C . LEU A 1 91 ? -5.549 -1.644 19.758 1.00 95.19 91 LEU A C 1
ATOM 757 O O . LEU A 1 91 ? -4.584 -1.143 19.190 1.00 95.19 91 LEU A O 1
ATOM 761 N N . ILE A 1 92 ? -6.628 -2.077 19.094 1.00 95.06 92 ILE A N 1
ATOM 762 C CA . ILE A 1 92 ? -6.787 -1.984 17.633 1.00 95.06 92 ILE A CA 1
ATOM 763 C C . ILE A 1 92 ? -6.675 -0.528 17.170 1.00 95.06 92 ILE A C 1
ATOM 765 O O . ILE A 1 92 ? -5.917 -0.246 16.246 1.00 95.06 92 ILE A O 1
ATOM 769 N N . LYS A 1 93 ? -7.375 0.407 17.833 1.00 95.06 93 LYS A N 1
ATOM 770 C CA . LYS A 1 93 ? -7.283 1.843 17.527 1.00 95.06 93 LYS A CA 1
ATOM 771 C C . LYS A 1 93 ? -5.840 2.343 17.552 1.00 95.06 93 LYS A C 1
ATOM 773 O O . LYS A 1 93 ? -5.448 3.081 16.655 1.00 95.06 93 LYS A O 1
ATOM 778 N N . ASN A 1 94 ? -5.076 1.962 18.572 1.00 94.44 94 ASN A N 1
ATOM 779 C CA . ASN A 1 94 ? -3.707 2.438 18.740 1.00 94.44 94 ASN A CA 1
ATOM 780 C C . ASN A 1 94 ? -2.740 1.786 17.742 1.00 94.44 94 ASN A C 1
ATOM 782 O O . ASN A 1 94 ? -1.927 2.492 17.163 1.00 94.44 94 ASN A O 1
ATOM 786 N N . ILE A 1 95 ? -2.848 0.472 17.504 1.00 94.06 95 ILE A N 1
ATOM 787 C CA . ILE A 1 95 ? -1.977 -0.243 16.553 1.00 94.06 95 ILE A CA 1
ATOM 788 C C . ILE A 1 95 ? -2.184 0.268 15.124 1.00 94.06 95 ILE A C 1
ATOM 790 O O . ILE A 1 95 ? -1.215 0.466 14.393 1.00 94.06 95 ILE A O 1
ATOM 794 N N . LEU A 1 96 ? -3.443 0.487 14.735 1.00 93.94 96 LEU A N 1
ATOM 795 C CA . LEU A 1 96 ? -3.800 0.966 13.399 1.00 93.94 96 LEU A CA 1
ATOM 796 C C . LEU A 1 96 ? -3.729 2.494 13.265 1.00 93.94 96 LEU A C 1
ATOM 798 O O . LEU A 1 96 ? -3.979 3.009 12.179 1.00 93.94 96 LEU A O 1
ATOM 802 N N . GLU A 1 97 ? -3.410 3.209 14.349 1.00 93.44 97 GLU A N 1
ATOM 803 C CA . GLU A 1 97 ? -3.312 4.676 14.393 1.00 93.44 97 GLU A CA 1
ATOM 804 C C . GLU A 1 97 ? -4.586 5.384 13.890 1.00 93.44 97 GLU A C 1
ATOM 806 O O . GLU A 1 97 ? -4.540 6.433 13.244 1.00 93.44 97 GLU A O 1
ATOM 811 N N . LEU A 1 98 ? -5.751 4.807 14.204 1.00 93.25 98 LEU A N 1
ATOM 812 C CA . LEU A 1 98 ? -7.047 5.318 13.762 1.00 93.25 98 LEU A CA 1
ATOM 813 C C . LEU A 1 98 ? -7.318 6.718 14.332 1.00 93.25 98 LEU A C 1
ATOM 815 O O . LEU A 1 98 ? -7.381 6.911 15.553 1.00 93.25 98 LEU A O 1
ATOM 819 N N . GLN A 1 99 ? -7.583 7.668 13.433 1.00 92.44 99 GLN A N 1
ATOM 820 C CA . GLN A 1 99 ? -7.947 9.055 13.745 1.00 92.44 99 GLN A CA 1
ATOM 821 C C . GLN A 1 99 ? -9.432 9.183 14.118 1.00 92.44 99 GLN A C 1
ATOM 823 O O . GLN A 1 99 ? -10.188 9.945 13.527 1.00 92.44 99 GLN A O 1
ATOM 828 N N . ILE A 1 100 ? -9.859 8.396 15.103 1.00 92.12 100 ILE A N 1
ATOM 829 C CA . ILE A 1 100 ? -11.225 8.372 15.628 1.00 92.12 100 ILE A CA 1
ATOM 830 C C . ILE A 1 100 ? -11.207 8.646 17.131 1.00 92.12 100 ILE A C 1
ATOM 832 O O . ILE A 1 100 ? -10.346 8.150 17.863 1.00 92.12 100 ILE A O 1
ATOM 836 N N . SER A 1 101 ? -12.164 9.430 17.627 1.00 94.50 101 SER A N 1
ATOM 837 C CA . SER A 1 101 ? -12.286 9.665 19.070 1.00 94.50 101 SER A CA 1
ATOM 838 C C . SER A 1 101 ? -12.720 8.390 19.806 1.00 94.50 101 SER A C 1
ATOM 840 O O . SER A 1 101 ? -13.451 7.564 19.262 1.00 94.50 101 SER A O 1
ATOM 842 N N . SER A 1 102 ? -12.337 8.225 21.077 1.00 92.25 102 SER A N 1
ATOM 843 C CA . SER A 1 102 ? -12.761 7.054 21.867 1.00 92.25 102 SER A CA 1
ATOM 844 C C . SER A 1 102 ? -14.286 6.950 21.997 1.00 92.25 102 SER A C 1
ATOM 846 O O . SER A 1 102 ? -14.827 5.848 22.036 1.00 92.25 102 SER A O 1
ATOM 848 N N . LYS A 1 103 ? -14.988 8.091 22.042 1.00 93.31 103 LYS A N 1
ATOM 849 C CA . LYS A 1 103 ? -16.454 8.139 22.089 1.00 93.31 103 LYS A CA 1
ATOM 850 C C . LYS A 1 103 ? -17.062 7.595 20.796 1.00 93.31 103 LYS A C 1
ATOM 852 O O . LYS A 1 103 ? -17.899 6.700 20.844 1.00 93.31 103 LYS A O 1
ATOM 857 N N . GLU A 1 104 ? -16.612 8.105 19.655 1.00 93.62 104 GLU A N 1
ATOM 858 C CA . GLU A 1 104 ? -17.119 7.682 18.349 1.00 93.62 104 GLU A CA 1
ATOM 859 C C . GLU A 1 104 ? -16.768 6.215 18.061 1.00 93.62 104 GLU A C 1
ATOM 861 O O . GLU A 1 104 ? -17.606 5.459 17.577 1.00 93.62 104 GLU A O 1
ATOM 866 N N . LEU A 1 105 ? -15.564 5.775 18.442 1.00 93.25 105 LEU A N 1
ATOM 867 C CA . LEU A 1 105 ? -15.135 4.379 18.343 1.00 93.25 105 LEU A CA 1
ATOM 868 C C . LEU A 1 105 ? -16.105 3.445 19.081 1.00 93.25 105 LEU A C 1
ATOM 870 O O . LEU A 1 105 ? -16.500 2.406 18.553 1.00 93.25 105 LEU A O 1
ATOM 874 N N . LEU A 1 106 ? -16.512 3.834 20.292 1.00 92.19 106 LEU A N 1
ATOM 875 C CA . LEU A 1 106 ? -17.468 3.090 21.107 1.00 92.19 106 LEU A CA 1
ATOM 876 C C . LEU A 1 106 ? -18.870 3.060 20.506 1.00 92.19 106 LEU A C 1
ATOM 878 O O . LEU A 1 106 ? -19.550 2.042 20.598 1.00 92.19 106 LEU A O 1
ATOM 882 N N . GLU A 1 107 ? -19.323 4.167 19.926 1.00 93.12 107 GLU A N 1
ATOM 883 C CA . GLU A 1 107 ? -20.621 4.246 19.257 1.00 93.12 107 GLU A CA 1
ATOM 884 C C . GLU A 1 107 ? -20.645 3.362 18.007 1.00 93.12 107 GLU A C 1
ATOM 886 O O . GLU A 1 107 ? -21.556 2.550 17.840 1.00 93.12 107 GLU A O 1
ATOM 891 N N . LYS A 1 108 ? -19.598 3.440 17.181 1.00 91.12 108 LYS A N 1
ATOM 892 C CA . LYS A 1 108 ? -19.447 2.634 15.967 1.00 91.12 108 LYS A CA 1
ATOM 893 C C . LYS A 1 108 ? -19.313 1.148 16.260 1.00 91.12 108 LYS A C 1
ATOM 895 O O . LYS A 1 108 ? -19.904 0.349 15.545 1.00 91.12 108 LYS A O 1
ATOM 900 N N . ALA A 1 109 ? -18.627 0.771 17.335 1.00 89.50 109 ALA A N 1
ATOM 901 C CA . ALA A 1 109 ? -18.489 -0.624 17.741 1.00 89.50 109 ALA A CA 1
ATOM 902 C C . ALA A 1 109 ? -19.769 -1.235 18.341 1.00 89.50 109 ALA A C 1
ATOM 904 O O . ALA A 1 109 ? -19.760 -2.409 18.686 1.00 89.50 109 ALA A O 1
ATOM 905 N N . LYS A 1 110 ? -20.876 -0.493 18.486 1.00 90.31 110 LYS A N 1
ATOM 906 C CA . LYS A 1 110 ? -22.168 -1.086 18.887 1.00 90.31 110 LYS A CA 1
ATOM 907 C C . LYS A 1 110 ? -22.920 -1.718 17.717 1.00 90.31 110 LYS A C 1
ATOM 909 O O . LYS A 1 110 ? -23.784 -2.557 17.953 1.00 90.31 110 LYS A O 1
ATOM 914 N N . ASN A 1 111 ? -22.593 -1.328 16.486 1.00 88.25 111 ASN A N 1
ATOM 915 C CA . ASN A 1 111 ? -23.295 -1.744 15.278 1.00 88.25 111 ASN A CA 1
ATOM 916 C C . ASN A 1 111 ? -22.303 -2.425 14.333 1.00 88.25 111 ASN A C 1
ATOM 918 O O . ASN A 1 111 ? -21.314 -1.818 13.942 1.00 88.25 111 ASN A O 1
ATOM 922 N N . TYR A 1 112 ? -22.557 -3.681 13.973 1.00 86.88 112 TYR A N 1
ATOM 923 C CA . TYR A 1 112 ? -21.702 -4.444 13.062 1.00 86.88 112 TYR A CA 1
ATOM 924 C C . TYR A 1 112 ? -22.475 -4.781 11.775 1.00 86.88 112 TYR A C 1
ATOM 926 O O . TYR A 1 112 ? -23.631 -5.195 11.878 1.00 86.88 112 TYR A O 1
ATOM 934 N N . PRO A 1 113 ? -21.860 -4.671 10.584 1.00 91.75 113 PRO A N 1
ATOM 935 C CA . PRO A 1 113 ? -20.544 -4.083 10.337 1.00 91.75 113 PRO A CA 1
ATOM 936 C C . PRO A 1 113 ? -20.546 -2.551 10.476 1.00 91.75 113 PRO A C 1
ATOM 938 O O . PRO A 1 113 ? -21.567 -1.905 10.251 1.00 91.75 113 PRO A O 1
ATOM 941 N N . SER A 1 114 ? -19.397 -1.963 10.819 1.00 91.75 114 SER A N 1
ATOM 942 C CA . SER A 1 114 ? -19.234 -0.501 10.884 1.00 91.75 114 SER A CA 1
ATOM 943 C C . SER A 1 114 ? -17.831 -0.056 10.481 1.00 91.75 114 SER A C 1
ATOM 945 O O . SER A 1 114 ? -16.847 -0.755 10.723 1.00 91.75 114 SER A O 1
ATOM 947 N N . ILE A 1 115 ? -17.736 1.116 9.853 1.00 93.69 115 ILE A N 1
ATOM 948 C CA . ILE A 1 115 ? -16.473 1.724 9.430 1.00 93.69 115 ILE A CA 1
ATOM 949 C C . ILE A 1 115 ? -15.874 2.507 10.599 1.00 93.69 115 ILE A C 1
ATOM 951 O O . ILE A 1 115 ? -16.440 3.509 11.039 1.00 93.69 115 ILE A O 1
ATOM 955 N N . LEU A 1 116 ? -14.702 2.082 11.070 1.00 93.50 116 LEU A N 1
ATOM 956 C CA . LEU A 1 116 ? -13.957 2.768 12.127 1.00 93.50 116 LEU A CA 1
ATOM 957 C C . LEU A 1 116 ? -13.163 3.970 11.603 1.00 93.50 116 LEU A C 1
ATOM 959 O O . LEU A 1 116 ? -12.898 4.891 12.367 1.00 93.50 116 LEU A O 1
ATOM 963 N N . GLY A 1 117 ? -12.800 3.971 10.320 1.00 92.31 117 GLY A N 1
ATOM 964 C CA . GLY A 1 117 ? -12.062 5.055 9.676 1.00 92.31 117 GLY A CA 1
ATOM 965 C C . GLY A 1 117 ? -11.194 4.557 8.526 1.00 92.31 117 GLY A C 1
ATOM 966 O O . GLY A 1 117 ? -11.330 3.413 8.089 1.00 92.31 117 GLY A O 1
ATOM 967 N N . VAL A 1 118 ? -10.293 5.421 8.069 1.00 92.00 118 VAL A N 1
ATOM 968 C CA . VAL A 1 118 ? -9.337 5.148 6.992 1.00 92.00 118 VAL A CA 1
ATOM 969 C C . VAL A 1 118 ? -7.920 5.130 7.565 1.00 92.00 118 VAL A C 1
ATOM 971 O O . VAL A 1 118 ? -7.592 5.939 8.433 1.00 92.00 118 VAL A O 1
ATOM 974 N N . VAL A 1 119 ? -7.088 4.198 7.101 1.00 91.31 119 VAL A N 1
ATOM 975 C CA . VAL A 1 119 ? -5.677 4.064 7.497 1.00 91.31 119 VAL A CA 1
ATOM 976 C C . VAL A 1 119 ? -4.774 3.923 6.277 1.00 91.31 119 VAL A C 1
ATOM 978 O O . VAL A 1 119 ? -5.231 3.548 5.199 1.00 91.31 119 VAL A O 1
ATOM 981 N N . SER A 1 120 ? -3.485 4.212 6.440 1.00 88.88 120 SER A N 1
ATOM 982 C CA . SER A 1 120 ? -2.484 4.033 5.385 1.00 88.88 120 SER A CA 1
ATOM 983 C C . SER A 1 120 ? -2.174 2.556 5.126 1.00 88.88 120 SER A C 1
ATOM 985 O O . SER A 1 120 ? -2.430 1.688 5.971 1.00 88.88 120 SER A O 1
ATOM 987 N N . HIS A 1 121 ? -1.551 2.271 3.980 1.00 86.62 121 HIS A N 1
ATOM 988 C CA . HIS A 1 121 ? -0.992 0.952 3.689 1.00 86.62 121 HIS A CA 1
ATOM 989 C C . HIS A 1 121 ? -0.059 0.454 4.797 1.00 86.62 121 HIS A C 1
ATOM 991 O O . HIS A 1 121 ? -0.169 -0.694 5.217 1.00 86.62 121 HIS A O 1
ATOM 997 N N . LYS A 1 122 ? 0.792 1.331 5.340 1.00 87.31 122 LYS A N 1
ATOM 998 C CA . LYS A 1 122 ? 1.703 1.013 6.447 1.00 87.31 122 LYS A CA 1
ATOM 999 C C . LYS A 1 122 ? 0.960 0.500 7.681 1.00 87.31 122 LYS A C 1
ATOM 1001 O O . LYS A 1 122 ? 1.323 -0.536 8.232 1.00 87.31 122 LYS A O 1
ATOM 1006 N N . SER A 1 123 ? -0.101 1.187 8.102 1.00 89.44 123 SER A N 1
ATOM 1007 C CA . SER A 1 123 ? -0.921 0.751 9.240 1.00 89.44 123 SER A CA 1
ATOM 1008 C C . SER A 1 123 ? -1.658 -0.559 8.960 1.00 89.44 123 SER A C 1
ATOM 1010 O O . SER A 1 123 ? -1.779 -1.389 9.858 1.00 89.44 123 SER A O 1
ATOM 1012 N N . MET A 1 124 ? -2.114 -0.777 7.723 1.00 90.94 124 MET A N 1
ATOM 1013 C CA . MET A 1 124 ? -2.707 -2.052 7.310 1.00 90.94 124 MET A CA 1
ATOM 1014 C C . MET A 1 124 ? -1.674 -3.188 7.360 1.00 90.94 124 MET A C 1
ATOM 1016 O O . MET A 1 124 ? -1.932 -4.208 7.994 1.00 90.94 124 MET A O 1
ATOM 1020 N N . LYS A 1 125 ? -0.472 -2.984 6.805 1.00 88.31 125 LYS A N 1
ATOM 1021 C CA . LYS A 1 125 ? 0.629 -3.960 6.821 1.00 88.31 125 LYS A CA 1
ATOM 1022 C C . LYS A 1 125 ? 1.076 -4.334 8.230 1.00 88.31 125 LYS A C 1
ATOM 1024 O O . LYS A 1 125 ? 1.427 -5.488 8.455 1.00 88.31 125 LYS A O 1
ATOM 1029 N N . LYS A 1 126 ? 0.991 -3.424 9.211 1.00 87.38 126 LYS A N 1
ATOM 1030 C CA . LYS A 1 126 ? 1.209 -3.788 10.625 1.00 87.38 126 LYS A CA 1
ATOM 1031 C C . LYS A 1 126 ? 0.284 -4.931 11.059 1.00 87.38 126 LYS A C 1
ATOM 1033 O O . LYS A 1 126 ? 0.724 -5.812 11.781 1.00 87.38 126 LYS A O 1
ATOM 1038 N N . ALA A 1 127 ? -0.968 -4.970 10.603 1.00 87.69 127 ALA A N 1
ATOM 1039 C CA . ALA A 1 127 ? -1.901 -6.044 10.954 1.00 87.69 127 ALA A CA 1
ATOM 1040 C C . ALA A 1 127 ? -1.556 -7.410 10.321 1.00 87.69 127 ALA A C 1
ATOM 1042 O O . ALA A 1 127 ? -2.162 -8.414 10.705 1.00 87.69 127 ALA A O 1
ATOM 1043 N N . ASP A 1 128 ? -0.611 -7.464 9.375 1.00 85.94 128 ASP A N 1
ATOM 1044 C CA . ASP A 1 128 ? -0.076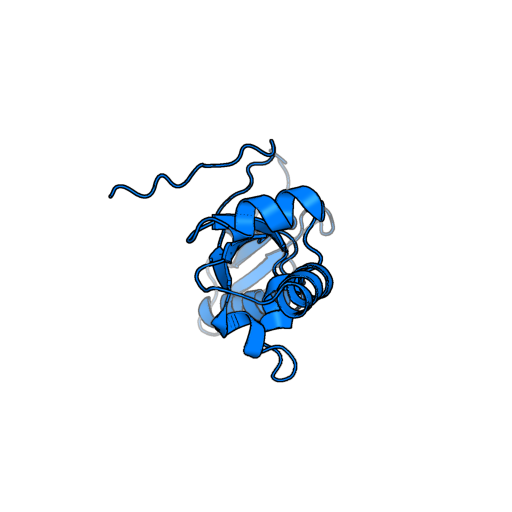 -8.709 8.811 1.00 85.94 128 ASP A CA 1
ATOM 1045 C C . ASP A 1 128 ? 1.063 -9.312 9.650 1.00 85.94 128 ASP A C 1
ATOM 1047 O O . ASP A 1 128 ? 1.373 -10.492 9.479 1.00 85.94 128 ASP A O 1
ATOM 1051 N N . ASP A 1 129 ? 1.656 -8.553 10.579 1.00 89.12 129 ASP A N 1
ATOM 1052 C CA . ASP A 1 129 ? 2.643 -9.083 11.521 1.00 89.12 129 ASP A CA 1
ATOM 1053 C C . AS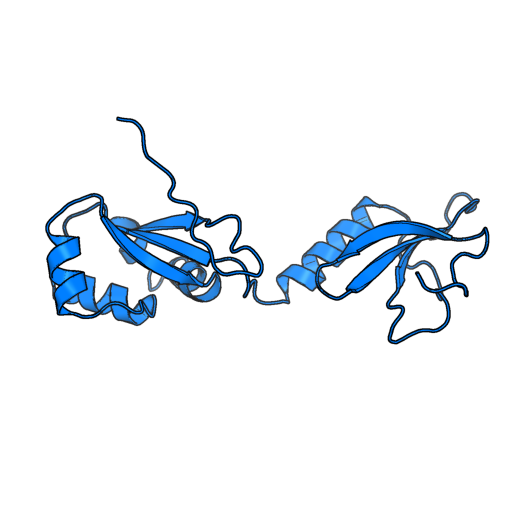P A 1 129 ? 1.998 -10.140 12.436 1.00 89.12 129 ASP A C 1
ATOM 1055 O O . ASP A 1 129 ? 0.893 -9.946 12.958 1.00 89.12 129 ASP A O 1
ATOM 1059 N N . LYS A 1 130 ? 2.707 -11.249 12.687 1.00 88.69 130 LYS A N 1
ATOM 1060 C CA . LYS A 1 130 ? 2.249 -12.345 13.566 1.00 88.69 130 LYS A CA 1
ATOM 1061 C C . LYS A 1 130 ? 1.833 -11.860 14.955 1.00 88.69 130 LYS A C 1
ATOM 1063 O O . LYS A 1 130 ? 0.916 -12.415 15.557 1.00 88.69 130 LYS A O 1
ATOM 1068 N N . THR A 1 131 ? 2.472 -10.807 15.451 1.00 91.62 131 THR A N 1
ATOM 1069 C CA . THR A 1 131 ? 2.164 -10.163 16.734 1.00 91.62 131 THR A CA 1
ATOM 1070 C C . THR A 1 131 ? 0.741 -9.595 16.763 1.00 91.62 131 THR A C 1
ATOM 1072 O O . THR A 1 131 ? 0.097 -9.563 17.814 1.00 91.62 131 THR A O 1
ATOM 1075 N N . TYR A 1 132 ? 0.223 -9.170 15.608 1.00 92.00 132 TYR A N 1
ATOM 1076 C CA . TYR A 1 132 ? -1.042 -8.452 15.469 1.00 92.00 132 TYR A CA 1
ATOM 1077 C C . TYR A 1 132 ? -2.103 -9.214 14.666 1.00 92.00 132 TYR A C 1
ATOM 1079 O O . TYR A 1 132 ? -3.189 -8.683 14.435 1.00 92.00 132 TYR A O 1
ATOM 1087 N N . GLU A 1 133 ? -1.872 -10.487 14.331 1.00 88.50 133 GLU A N 1
ATOM 1088 C CA . GLU A 1 133 ? -2.832 -11.318 13.587 1.00 88.50 133 GLU A CA 1
ATOM 1089 C C . GLU A 1 133 ? -4.229 -11.376 14.225 1.00 88.50 133 GLU A C 1
ATOM 1091 O O . GLU A 1 133 ? -5.234 -11.548 13.531 1.00 88.50 133 GLU A O 1
ATOM 1096 N N . PHE A 1 134 ? -4.335 -11.186 15.547 1.00 93.00 134 PHE A N 1
ATOM 1097 C CA . PHE A 1 134 ? -5.628 -11.137 16.230 1.00 93.00 134 PHE A CA 1
ATOM 1098 C C . PHE A 1 134 ? -6.553 -10.034 15.686 1.00 93.00 134 PHE A C 1
ATOM 1100 O O . PHE A 1 134 ? -7.770 -10.181 15.785 1.00 93.00 134 PHE A O 1
ATOM 1107 N N . ILE A 1 135 ? -6.011 -8.955 15.104 1.00 94.38 135 ILE A N 1
ATOM 1108 C CA . ILE A 1 135 ? -6.784 -7.848 14.524 1.00 94.38 135 ILE A CA 1
ATOM 1109 C C . ILE A 1 135 ? -7.704 -8.364 13.412 1.00 94.38 135 ILE A C 1
ATOM 1111 O O . ILE A 1 135 ? -8.880 -7.996 13.371 1.00 94.38 135 ILE A O 1
ATOM 1115 N N . LYS A 1 136 ? -7.219 -9.300 12.584 1.00 91.94 136 LYS A N 1
ATOM 1116 C CA . LYS A 1 136 ? -7.972 -9.904 11.468 1.00 91.94 136 LYS A CA 1
ATOM 1117 C C . LYS A 1 136 ? -9.208 -10.686 11.925 1.00 91.94 136 LYS A C 1
ATOM 1119 O O . LYS A 1 136 ? -10.114 -10.930 11.132 1.00 91.94 136 LYS A O 1
ATOM 1124 N N . LYS A 1 137 ? -9.288 -11.055 13.211 1.00 93.44 137 LYS A N 1
ATOM 1125 C CA . LYS A 1 137 ? -10.488 -11.677 13.800 1.00 93.44 137 LYS A CA 1
ATOM 1126 C C . LYS A 1 137 ? -11.636 -10.687 13.968 1.00 93.44 137 LYS A C 1
ATOM 1128 O O . LYS A 1 137 ? -12.781 -11.118 14.039 1.00 93.44 137 LYS A O 1
ATOM 1133 N N . TYR A 1 138 ? -11.355 -9.390 14.067 1.00 94.62 138 TYR A N 1
ATOM 1134 C CA . TYR A 1 138 ? -12.356 -8.363 14.374 1.00 94.62 138 TYR A CA 1
ATOM 1135 C C . TYR A 1 138 ? -12.588 -7.395 13.222 1.00 94.62 138 TYR A C 1
ATOM 1137 O O . TYR A 1 138 ? -13.700 -6.892 13.054 1.00 94.62 138 TYR A O 1
ATOM 1145 N N . VAL A 1 139 ? -11.544 -7.146 12.440 1.00 94.25 139 VAL A N 1
ATOM 1146 C CA . VAL A 1 139 ? -11.476 -6.077 11.454 1.00 94.25 139 VAL A CA 1
ATOM 1147 C C . VAL A 1 139 ? -11.125 -6.643 10.083 1.00 94.25 139 VAL A C 1
ATOM 1149 O O . VAL A 1 139 ? -10.320 -7.566 9.974 1.00 94.25 139 VAL A O 1
ATOM 1152 N N . ARG A 1 140 ? -11.700 -6.054 9.032 1.00 93.94 140 ARG A N 1
ATOM 1153 C CA . ARG A 1 140 ? -11.236 -6.221 7.650 1.00 93.94 140 ARG A CA 1
ATOM 1154 C C . ARG A 1 140 ? -10.826 -4.875 7.069 1.00 93.94 140 ARG A C 1
ATOM 1156 O O . ARG A 1 140 ? -11.362 -3.837 7.458 1.00 93.94 140 ARG A O 1
ATOM 1163 N N . PHE A 1 141 ? -9.897 -4.931 6.125 1.00 93.62 141 PHE A N 1
ATOM 1164 C CA . PHE A 1 141 ? -9.406 -3.780 5.384 1.00 93.62 141 PHE A CA 1
ATOM 1165 C C . PHE A 1 141 ? -9.950 -3.847 3.965 1.00 93.62 141 PHE A C 1
ATOM 1167 O O . PHE A 1 141 ? -9.731 -4.835 3.266 1.00 93.62 141 PHE A O 1
ATOM 1174 N N . ASN A 1 142 ? -10.642 -2.796 3.546 1.00 90.75 142 ASN A N 1
ATOM 1175 C CA . ASN A 1 142 ? -11.079 -2.640 2.166 1.00 90.75 142 ASN A CA 1
ATOM 1176 C C . ASN A 1 142 ? -10.198 -1.574 1.522 1.00 90.75 142 ASN A C 1
ATOM 1178 O O . ASN A 1 142 ? -10.127 -0.460 2.043 1.00 90.75 142 ASN A O 1
ATOM 1182 N N . ARG A 1 143 ? -9.513 -1.915 0.426 1.00 87.31 143 ARG A N 1
ATOM 1183 C CA . ARG A 1 143 ? -8.685 -0.960 -0.319 1.00 87.31 143 ARG A CA 1
ATOM 1184 C C . ARG A 1 143 ? -9.564 0.188 -0.815 1.00 87.31 143 ARG A C 1
ATOM 1186 O O . ARG A 1 143 ? -10.611 -0.054 -1.412 1.00 87.31 143 ARG A O 1
ATOM 1193 N N . CYS A 1 144 ? -9.148 1.418 -0.541 1.00 78.81 144 CYS A N 1
ATOM 1194 C CA . CYS A 1 144 ? -9.754 2.604 -1.122 1.00 78.81 144 CYS A CA 1
ATOM 1195 C C . CYS A 1 144 ? -9.004 2.906 -2.416 1.00 78.81 144 CYS A C 1
ATOM 1197 O O . CYS A 1 144 ? -7.947 3.538 -2.397 1.00 78.81 144 CYS A O 1
ATOM 1199 N N . ASP A 1 145 ? -9.531 2.425 -3.537 1.00 56.84 145 ASP A N 1
ATOM 1200 C CA . ASP A 1 145 ? -9.043 2.865 -4.833 1.00 56.84 145 ASP A CA 1
ATOM 1201 C C . ASP A 1 145 ? -9.535 4.306 -5.034 1.00 56.84 145 ASP A C 1
ATOM 1203 O O . ASP A 1 145 ? -10.730 4.543 -5.197 1.00 56.84 145 ASP A O 1
ATOM 1207 N N . CYS A 1 146 ? -8.591 5.251 -5.047 1.00 45.91 146 CYS A N 1
ATOM 1208 C CA . CYS A 1 146 ? -8.745 6.673 -5.389 1.00 45.91 146 CYS A CA 1
ATOM 1209 C C . CYS A 1 146 ? -9.212 7.611 -4.250 1.00 45.91 146 CYS A C 1
ATOM 1211 O O . CYS A 1 146 ? -10.405 7.806 -4.024 1.00 45.91 146 CYS A O 1
ATOM 1213 N N . LEU A 1 147 ? -8.263 8.323 -3.630 1.00 43.28 147 LEU A N 1
ATOM 1214 C CA . LEU A 1 147 ? -8.473 9.749 -3.355 1.00 43.28 147 LEU A CA 1
ATOM 1215 C C . LEU A 1 147 ? -8.174 10.482 -4.671 1.00 43.28 147 LEU A C 1
ATOM 1217 O O . LEU A 1 147 ? -7.102 10.284 -5.243 1.00 43.28 147 LEU A O 1
ATOM 1221 N N . ASP A 1 148 ? -9.113 11.277 -5.183 1.00 42.25 148 ASP A N 1
ATOM 1222 C CA . ASP A 1 148 ? -8.779 12.255 -6.220 1.00 42.25 148 ASP A CA 1
ATOM 1223 C C . ASP A 1 148 ? -7.911 13.374 -5.612 1.00 42.25 148 ASP A C 1
ATOM 1225 O O . ASP A 1 148 ? -7.870 13.553 -4.392 1.00 42.25 148 ASP A O 1
ATOM 1229 N N . GLU A 1 149 ? -7.236 14.168 -6.450 1.00 43.31 149 GLU A N 1
ATOM 1230 C CA . GLU A 1 149 ? -6.422 15.336 -6.047 1.00 43.31 149 GLU A CA 1
ATOM 1231 C C . GLU A 1 149 ? -7.209 16.395 -5.229 1.00 43.31 149 GLU A C 1
ATOM 1233 O O . GLU A 1 149 ? -6.665 17.428 -4.844 1.00 43.31 149 GLU A O 1
ATOM 1238 N N . LYS A 1 150 ? -8.505 16.162 -4.968 1.00 44.91 150 LYS A N 1
ATOM 1239 C CA . LYS A 1 150 ? -9.435 17.045 -4.258 1.00 44.91 150 LYS A CA 1
ATOM 1240 C C . LYS A 1 150 ? -10.059 16.413 -3.007 1.00 44.91 150 LYS A C 1
ATOM 1242 O O . LYS A 1 150 ? -10.923 17.046 -2.398 1.00 44.91 150 LYS A O 1
ATOM 1247 N N . GLY A 1 151 ? -9.625 15.221 -2.592 1.00 41.34 151 GLY A N 1
ATOM 1248 C CA .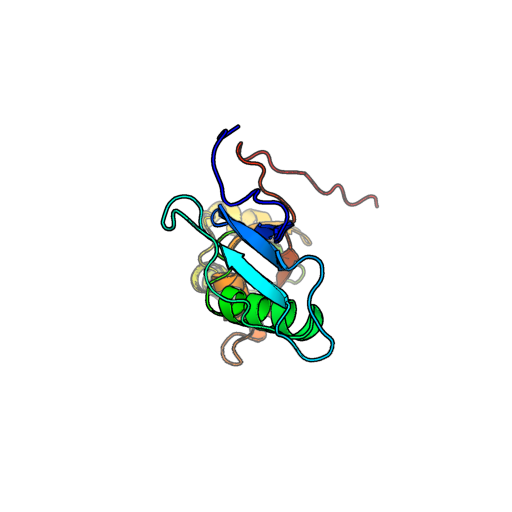 GLY A 1 151 ? -10.041 14.601 -1.333 1.00 41.34 151 GLY A CA 1
ATOM 1249 C C . GLY A 1 151 ? -11.531 14.254 -1.250 1.00 41.34 151 GLY A C 1
ATOM 1250 O O . GLY A 1 151 ? -12.092 14.276 -0.153 1.00 41.34 151 GLY A O 1
ATOM 1251 N N . LYS A 1 152 ? -12.201 13.961 -2.374 1.00 35.38 152 LYS A N 1
ATOM 1252 C CA . LYS A 1 152 ? -13.613 13.552 -2.354 1.00 35.38 152 LYS A CA 1
ATOM 1253 C C . LYS A 1 152 ? -13.754 12.035 -2.215 1.00 35.38 152 LYS A C 1
ATOM 1255 O O . LYS A 1 152 ? -13.333 11.266 -3.071 1.00 35.38 152 LYS A O 1
ATOM 1260 N N . GLU A 1 153 ? -14.380 11.629 -1.115 1.00 38.91 153 GLU A N 1
ATOM 1261 C CA . GLU A 1 153 ? -14.655 10.240 -0.743 1.00 38.91 153 GLU A CA 1
ATOM 1262 C C . GLU A 1 153 ? -15.722 9.626 -1.674 1.00 38.91 153 GLU A C 1
ATOM 1264 O O . GLU A 1 153 ? -16.827 10.163 -1.801 1.00 38.91 153 GLU A O 1
ATOM 1269 N N . TRP A 1 154 ? -15.425 8.493 -2.318 1.00 38.28 154 TRP A N 1
ATOM 1270 C CA . TRP A 1 154 ? -16.453 7.685 -2.980 1.00 38.28 154 TRP A CA 1
ATOM 1271 C C . TRP A 1 154 ? -17.102 6.762 -1.951 1.00 38.28 154 TRP A C 1
ATOM 1273 O O . TRP A 1 154 ? -16.470 5.858 -1.408 1.00 38.28 154 TRP A O 1
ATOM 1283 N N . THR A 1 155 ? -18.390 6.969 -1.684 1.00 33.94 155 THR A N 1
ATOM 1284 C CA . THR A 1 155 ? -19.170 6.062 -0.840 1.00 33.94 155 THR A CA 1
ATOM 1285 C C . THR A 1 155 ? -19.488 4.794 -1.634 1.00 33.94 155 THR A C 1
ATOM 1287 O O . THR A 1 155 ? -20.310 4.818 -2.551 1.00 33.94 155 THR A O 1
ATOM 1290 N N . ILE A 1 156 ? -18.858 3.668 -1.287 1.00 41.31 156 ILE A N 1
ATOM 1291 C CA . ILE A 1 156 ? -19.294 2.354 -1.776 1.00 41.31 156 ILE A CA 1
ATOM 1292 C C . ILE A 1 156 ? -20.616 2.031 -1.073 1.00 41.31 156 ILE A C 1
ATOM 1294 O O . ILE A 1 156 ? -20.647 1.654 0.099 1.00 41.31 156 ILE A O 1
ATOM 1298 N N . ASN A 1 157 ? -21.726 2.208 -1.787 1.00 30.69 157 ASN A N 1
ATOM 1299 C CA . ASN A 1 157 ? -23.033 1.750 -1.334 1.00 30.69 157 ASN A CA 1
ATOM 1300 C C . ASN A 1 157 ? -23.085 0.223 -1.444 1.00 30.69 157 ASN A C 1
ATOM 1302 O O . ASN A 1 157 ? -23.158 -0.321 -2.545 1.00 30.69 157 ASN A O 1
ATOM 1306 N N . PHE A 1 158 ? -23.086 -0.474 -0.309 1.00 31.69 158 PHE A N 1
ATOM 1307 C CA . PHE A 1 158 ? -23.451 -1.887 -0.282 1.00 31.69 158 PHE A CA 1
ATOM 1308 C C . PHE A 1 158 ? -24.968 -1.999 -0.484 1.00 31.69 158 PHE A C 1
ATOM 1310 O O . PHE A 1 158 ? -25.751 -1.693 0.417 1.00 31.69 158 PHE A O 1
ATOM 1317 N N . SER A 1 159 ? -25.393 -2.403 -1.681 1.00 34.16 159 SER A N 1
ATOM 1318 C CA . SER A 1 159 ? -26.758 -2.876 -1.915 1.00 34.16 159 SER A CA 1
ATOM 1319 C C . SER A 1 159 ? -26.992 -4.158 -1.105 1.00 34.16 159 SER A C 1
ATOM 1321 O O . SER A 1 159 ? -26.145 -5.051 -1.127 1.00 34.16 159 SER A O 1
ATOM 1323 N N . ARG A 1 160 ? -28.110 -4.190 -0.368 1.00 34.00 160 ARG A N 1
ATOM 1324 C CA . ARG A 1 160 ? -28.579 -5.326 0.444 1.00 34.00 160 ARG A CA 1
ATOM 1325 C C . ARG A 1 160 ? -28.711 -6.619 -0.350 1.00 34.00 160 ARG A C 1
ATOM 1327 O O . ARG A 1 160 ? -29.116 -6.531 -1.528 1.00 34.00 160 ARG A O 1
#

Sequence (160 aa):
MSQYPPFNNEWLVFGRDKYFSYWVCKLNAQKGENVYTTWDHEMEETVDKATYSSLVEFLSDCEKDYDDFEDTATTYTVVIYNKVSLSTLMLIKNILELQISSKELLEKAKNYPSILGVVSHKSMKKADDKTYEFIKKYVRFNRCDCLDEKGKEWTINFSR

Secondary structure (DSSP, 8-state):
---SSS-STTEEEEEE-TTSPEEEEETTPPTTS--EEEE-TTT-SS-----BSSHHHHHHHHHHHHHHS---S-EEEEEE-S---HHHHHHHHHHTT----HHHHHHHTTSSSEEEEEEEHHHHHHTTSGGGGGGGGTEEEEEE----TT----------

Organism: Selenomonas ruminantium (NCBI:txid971)

Radius of gyration: 22.7 Å; chains: 1; bounding box: 50×34×60 Å